Protein AF-A0A354FHQ0-F1 (afdb_monomer_lite)

Structure (mmCIF, N/CA/C/O backbone):
data_AF-A0A354FHQ0-F1
#
_entry.id   AF-A0A354FHQ0-F1
#
loop_
_atom_site.group_PDB
_atom_site.id
_atom_site.type_symbol
_atom_site.label_atom_id
_atom_site.label_alt_id
_atom_site.label_comp_id
_atom_site.label_asym_id
_atom_site.label_entity_id
_atom_site.label_seq_id
_atom_site.pdbx_PDB_ins_code
_atom_site.Cartn_x
_atom_site.Cartn_y
_atom_site.Cartn_z
_atom_site.occupancy
_atom_site.B_iso_or_equiv
_atom_site.auth_seq_id
_atom_site.auth_comp_id
_atom_site.auth_asym_id
_atom_site.auth_atom_id
_atom_site.pdbx_PDB_model_num
ATOM 1 N N . MET A 1 1 ? -18.075 -45.893 -18.646 1.00 43.81 1 MET A N 1
ATOM 2 C CA . MET A 1 1 ? -16.961 -45.355 -19.444 1.00 43.81 1 MET A CA 1
ATOM 3 C C . MET A 1 1 ? -16.822 -43.906 -19.049 1.00 43.81 1 MET A C 1
ATOM 5 O O . MET A 1 1 ? -17.768 -43.153 -19.232 1.00 43.81 1 MET A O 1
ATOM 9 N N . ASP A 1 2 ? -15.713 -43.632 -18.374 1.00 53.94 2 ASP A N 1
ATOM 10 C CA . ASP A 1 2 ? -15.232 -42.356 -17.859 1.00 53.94 2 ASP A CA 1
ATOM 11 C C . ASP A 1 2 ? -15.480 -41.135 -18.739 1.00 53.94 2 ASP A C 1
ATOM 13 O O . ASP A 1 2 ? -15.224 -41.178 -19.939 1.00 53.94 2 ASP A O 1
ATOM 17 N N . THR A 1 3 ? -15.811 -40.030 -18.071 1.00 49.62 3 THR A N 1
ATOM 18 C CA . THR A 1 3 ? -14.855 -38.922 -17.896 1.00 49.62 3 THR A CA 1
ATOM 19 C C . THR A 1 3 ? -15.096 -38.261 -16.528 1.00 49.62 3 THR A C 1
ATOM 21 O O . THR A 1 3 ? -16.051 -37.506 -16.369 1.00 49.62 3 THR A O 1
ATOM 24 N N . THR A 1 4 ? -14.275 -38.605 -15.524 1.00 52.44 4 THR A N 1
ATOM 25 C CA . THR A 1 4 ? -13.364 -37.687 -14.791 1.00 52.44 4 THR A CA 1
ATOM 26 C C . THR A 1 4 ? -13.399 -36.243 -15.295 1.00 52.44 4 THR A C 1
ATOM 28 O O . THR A 1 4 ? -13.369 -36.033 -16.503 1.00 52.44 4 THR A O 1
ATOM 31 N N . SER A 1 5 ? -13.329 -35.173 -14.520 1.00 55.72 5 SER A N 1
ATOM 32 C CA . SER A 1 5 ? -13.285 -34.838 -13.094 1.00 55.72 5 SER A CA 1
ATOM 33 C C . SER A 1 5 ? -13.238 -33.294 -13.094 1.00 55.72 5 SER A C 1
ATOM 35 O O . SER A 1 5 ? -13.170 -32.676 -14.156 1.00 55.72 5 SER A O 1
ATOM 37 N N . ASP A 1 6 ? -13.225 -32.688 -11.911 1.00 53.03 6 ASP A N 1
ATOM 38 C CA . ASP A 1 6 ? -12.771 -31.311 -11.669 1.00 53.03 6 ASP A CA 1
ATOM 39 C C . ASP A 1 6 ? -13.743 -30.187 -12.047 1.00 53.03 6 ASP A C 1
ATOM 41 O O . ASP A 1 6 ? -13.516 -29.417 -12.970 1.00 53.03 6 ASP A O 1
ATOM 45 N N . ASN A 1 7 ? -14.813 -30.037 -11.259 1.00 47.88 7 ASN A N 1
ATOM 46 C CA . ASN A 1 7 ? -15.520 -28.751 -11.131 1.00 47.88 7 ASN A CA 1
ATOM 47 C C . ASN A 1 7 ? -16.152 -28.552 -9.737 1.00 47.88 7 ASN A C 1
ATOM 49 O O . ASN A 1 7 ? -17.213 -27.953 -9.598 1.00 47.88 7 ASN A O 1
ATOM 53 N N . ILE A 1 8 ? -15.506 -29.073 -8.688 1.00 51.78 8 ILE A N 1
ATOM 54 C CA . ILE A 1 8 ? -15.962 -28.950 -7.286 1.00 51.78 8 ILE A CA 1
ATOM 55 C C . ILE A 1 8 ? -14.906 -28.345 -6.344 1.00 51.78 8 ILE A C 1
ATOM 57 O O . ILE A 1 8 ? -15.121 -28.315 -5.142 1.00 51.78 8 ILE A O 1
ATOM 61 N N . GLY A 1 9 ? -13.786 -27.841 -6.878 1.00 47.38 9 GLY A N 1
ATOM 62 C CA . GLY A 1 9 ? -12.764 -27.120 -6.100 1.00 47.38 9 GLY A CA 1
ATOM 63 C C . GLY A 1 9 ? -12.839 -25.590 -6.198 1.00 47.38 9 GLY A C 1
ATOM 64 O O . GLY A 1 9 ? -12.188 -24.910 -5.425 1.00 47.38 9 GLY A O 1
ATOM 65 N N . PHE A 1 10 ? -13.624 -25.044 -7.134 1.00 51.19 10 PHE A N 1
ATOM 66 C CA . PHE A 1 10 ? -13.718 -23.593 -7.373 1.00 51.19 10 PHE A CA 1
ATOM 67 C C . PHE A 1 10 ? -14.879 -22.906 -6.634 1.00 51.19 10 PHE A C 1
ATOM 69 O O . PHE A 1 10 ? -14.915 -21.684 -6.576 1.00 51.19 10 PHE A O 1
ATOM 76 N N . LEU A 1 11 ? -15.849 -23.668 -6.111 1.00 48.03 11 LEU A N 1
ATOM 77 C CA . LEU A 1 11 ? -17.029 -23.118 -5.426 1.00 48.03 11 LEU A CA 1
ATOM 78 C C . LEU A 1 11 ? -16.802 -22.905 -3.921 1.00 48.03 11 LEU A C 1
ATOM 80 O O . LEU A 1 11 ? -17.438 -22.031 -3.351 1.00 48.03 11 LEU A O 1
ATOM 84 N N . SER A 1 12 ? -15.887 -23.653 -3.295 1.00 57.25 12 SER A N 1
ATOM 85 C CA . SER A 1 12 ? -15.562 -23.504 -1.868 1.00 57.25 12 SER A CA 1
ATOM 86 C C . SER A 1 12 ? -14.778 -22.224 -1.561 1.00 57.25 12 SER A C 1
ATOM 88 O O . SER A 1 12 ? -15.019 -21.605 -0.534 1.00 57.25 12 SER A O 1
ATOM 90 N N . ASP A 1 13 ? -13.896 -21.796 -2.470 1.00 57.59 13 ASP A N 1
ATOM 91 C CA . ASP A 1 13 ? -13.059 -20.593 -2.297 1.00 57.59 13 ASP A CA 1
ATOM 92 C C . ASP A 1 13 ? -13.886 -19.295 -2.227 1.00 57.59 13 ASP A C 1
ATOM 94 O O . ASP A 1 13 ? -13.478 -18.328 -1.594 1.00 57.59 13 ASP A O 1
ATOM 98 N N . LEU A 1 14 ? -15.063 -19.263 -2.865 1.00 57.19 14 LEU A N 1
ATOM 99 C CA . LEU A 1 14 ? -15.907 -18.063 -2.923 1.00 57.19 14 LEU A CA 1
ATOM 100 C C . LEU A 1 14 ? -16.766 -17.869 -1.665 1.00 57.19 14 LEU A C 1
ATOM 102 O O . LEU A 1 14 ? -17.085 -16.736 -1.317 1.00 57.19 14 LEU A O 1
ATOM 106 N N . GLU A 1 15 ? -17.151 -18.955 -0.988 1.00 60.72 15 GLU A N 1
ATOM 107 C CA . GLU A 1 15 ? -17.924 -18.874 0.260 1.00 60.72 15 GLU A CA 1
ATOM 108 C C . GLU A 1 15 ? -17.040 -18.412 1.434 1.00 60.72 15 GLU A C 1
ATOM 110 O O . GLU A 1 15 ? -17.496 -17.636 2.274 1.00 60.72 15 GLU A O 1
ATOM 115 N N . GLU A 1 16 ? -15.761 -18.810 1.459 1.00 63.41 16 GLU A N 1
ATOM 116 C CA . GLU A 1 16 ? -14.801 -18.392 2.494 1.00 63.41 16 GLU A CA 1
ATOM 117 C C . GLU A 1 16 ? -14.421 -16.899 2.393 1.00 63.41 16 GLU A C 1
ATOM 119 O O . GLU A 1 16 ? -14.271 -16.230 3.420 1.00 63.41 16 GLU A O 1
ATOM 124 N N . GLU A 1 17 ? -14.308 -16.344 1.178 1.00 65.62 17 GLU A N 1
ATOM 125 C CA . GLU A 1 17 ? -14.022 -14.914 0.971 1.00 65.62 17 GLU A CA 1
ATOM 126 C C . GLU A 1 17 ? -15.150 -14.008 1.499 1.00 65.62 17 GLU A C 1
ATOM 128 O O . GLU A 1 17 ? -14.877 -13.013 2.180 1.00 65.62 17 GLU A O 1
ATOM 133 N N . GLU A 1 18 ? -16.418 -14.350 1.232 1.00 67.25 18 GLU A N 1
ATOM 134 C CA . GLU A 1 18 ? -17.559 -13.546 1.698 1.00 67.25 18 GLU A CA 1
ATOM 135 C C . GLU A 1 18 ? -17.688 -13.545 3.231 1.00 67.25 18 GLU A C 1
ATOM 137 O O . GLU A 1 18 ? -18.012 -12.510 3.822 1.00 67.25 18 GLU A O 1
ATOM 142 N N . GLU A 1 19 ? -17.408 -14.671 3.897 1.00 68.00 19 GLU A N 1
ATOM 143 C CA . GLU A 1 19 ? -17.458 -14.771 5.362 1.00 68.00 19 GLU A CA 1
ATOM 144 C C . GLU A 1 19 ? -16.373 -13.910 6.034 1.00 68.00 19 GLU A C 1
ATOM 146 O O . GLU A 1 19 ? -16.642 -13.208 7.017 1.00 68.00 19 GLU A O 1
ATOM 151 N N . PHE A 1 20 ? -15.166 -13.887 5.464 1.00 72.88 20 PHE A N 1
ATOM 152 C CA . PHE A 1 20 ? -14.045 -13.090 5.964 1.00 72.88 20 PHE A CA 1
ATOM 153 C C . PHE A 1 20 ? -14.282 -11.578 5.827 1.00 72.88 20 PHE A C 1
ATOM 155 O O . PHE A 1 20 ? -14.067 -10.809 6.775 1.00 72.88 20 PHE A O 1
ATOM 162 N N . ASP A 1 21 ? -14.783 -11.141 4.670 1.00 76.06 21 ASP A N 1
ATOM 163 C CA . ASP A 1 21 ? -15.150 -9.744 4.433 1.00 76.06 21 ASP A CA 1
ATOM 164 C C . ASP A 1 21 ? -16.249 -9.286 5.401 1.00 76.06 21 ASP A C 1
ATOM 166 O O . ASP A 1 21 ? -16.220 -8.154 5.911 1.00 76.06 21 ASP A O 1
ATOM 170 N N . LEU A 1 22 ? -17.197 -10.176 5.711 1.00 72.19 22 LEU A N 1
ATOM 171 C CA . LEU A 1 22 ? -18.260 -9.921 6.670 1.00 72.19 22 LEU A CA 1
ATOM 172 C C . LEU A 1 22 ? -17.705 -9.755 8.093 1.00 72.19 22 LEU A C 1
ATOM 174 O O . LEU A 1 22 ? -18.064 -8.781 8.761 1.00 72.19 22 LEU A O 1
ATOM 178 N N . GLU A 1 23 ? -16.810 -10.633 8.556 1.00 76.69 23 GLU A N 1
ATOM 179 C CA . GLU A 1 23 ? -16.172 -10.529 9.879 1.00 76.69 23 GLU A CA 1
ATOM 180 C C . GLU A 1 23 ? -15.434 -9.193 10.038 1.00 76.69 23 GLU A C 1
ATOM 182 O O . GLU A 1 23 ? -15.624 -8.469 11.020 1.00 76.69 23 GLU A O 1
ATOM 187 N N . LEU A 1 24 ? -14.630 -8.820 9.041 1.00 76.12 24 LEU A N 1
ATOM 188 C CA . LEU A 1 24 ? -13.866 -7.574 9.054 1.00 76.12 24 LEU A CA 1
ATOM 189 C C . LEU A 1 24 ? -14.755 -6.329 9.005 1.00 76.12 24 LEU A C 1
ATOM 191 O O . LEU A 1 24 ? -14.395 -5.304 9.588 1.00 76.12 24 LEU A O 1
ATOM 195 N N . THR A 1 25 ? -15.912 -6.417 8.349 1.00 74.81 25 THR A N 1
ATOM 196 C CA . THR A 1 25 ? -16.897 -5.329 8.277 1.00 74.81 25 THR A CA 1
ATOM 197 C C . THR A 1 25 ? -17.691 -5.176 9.580 1.00 74.81 25 THR A C 1
ATOM 199 O O . THR A 1 25 ? -18.092 -4.063 9.920 1.00 74.81 25 THR A O 1
ATOM 20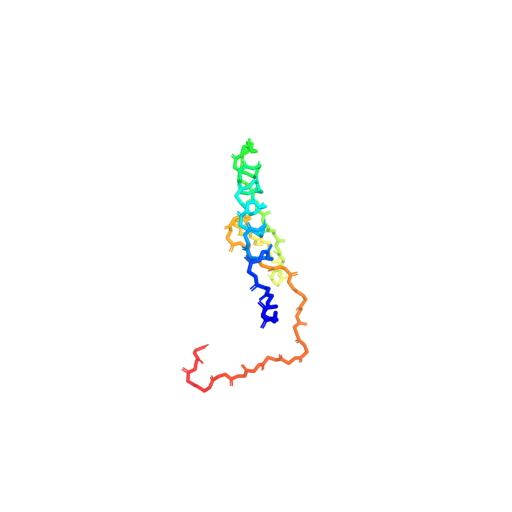2 N N . HIS A 1 26 ? -17.888 -6.256 10.344 1.00 78.31 26 HIS A N 1
ATOM 203 C CA . HIS A 1 26 ? -18.577 -6.219 11.642 1.00 78.31 26 HIS A CA 1
ATOM 204 C C . HIS A 1 26 ? -17.721 -5.654 12.783 1.00 78.31 26 HIS A C 1
ATOM 206 O O . HIS A 1 26 ? -18.254 -5.310 13.840 1.00 78.31 26 HIS A O 1
ATOM 212 N N . ARG A 1 27 ? -16.401 -5.543 12.600 1.00 77.06 27 ARG A N 1
ATOM 213 C CA . ARG A 1 27 ? -15.520 -4.922 13.596 1.00 77.06 27 ARG A CA 1
ATOM 214 C C . ARG A 1 27 ? -15.741 -3.413 13.614 1.00 77.06 27 ARG A C 1
ATOM 216 O O . ARG A 1 27 ? -15.677 -2.747 12.584 1.00 77.06 27 ARG A O 1
ATOM 223 N N . GLU A 1 28 ? -15.940 -2.851 14.803 1.00 78.62 28 GLU A N 1
ATOM 224 C CA . GLU A 1 28 ? -16.022 -1.401 14.955 1.00 78.62 28 GLU A CA 1
ATOM 225 C C . GLU A 1 28 ? -14.659 -0.748 14.655 1.00 78.62 28 GLU A C 1
ATOM 227 O O . GLU A 1 28 ? -13.630 -1.098 15.239 1.00 78.62 28 GLU A O 1
ATOM 232 N N . GLY A 1 29 ? -14.657 0.228 13.743 1.00 84.69 29 GLY A N 1
ATOM 233 C CA . GLY A 1 29 ? -13.482 1.027 13.388 1.00 84.69 29 GLY A CA 1
ATOM 234 C C . GLY A 1 29 ? -12.740 0.573 12.125 1.00 84.69 29 GLY A C 1
ATOM 235 O O . GLY A 1 29 ? -12.869 -0.549 11.642 1.00 84.69 29 GLY A O 1
ATOM 236 N N . THR A 1 30 ? -11.940 1.483 11.563 1.00 87.06 30 THR A N 1
ATOM 237 C CA . THR A 1 30 ? -11.199 1.237 10.318 1.00 87.06 30 THR A CA 1
ATOM 238 C C . THR A 1 30 ? -10.063 0.241 10.541 1.00 87.06 30 THR A C 1
ATOM 240 O O . THR A 1 30 ? -9.095 0.544 11.238 1.00 87.06 30 THR A O 1
ATOM 243 N N . GLN A 1 31 ? -10.140 -0.911 9.878 1.00 90.44 31 GLN A N 1
ATOM 244 C CA . GLN A 1 31 ? -9.065 -1.901 9.851 1.00 90.44 31 GLN A CA 1
ATOM 245 C C . GLN A 1 31 ? -8.019 -1.530 8.790 1.00 90.44 31 GLN A C 1
ATOM 247 O O . GLN A 1 31 ? -8.346 -1.336 7.611 1.00 90.44 31 GLN A O 1
ATOM 252 N N .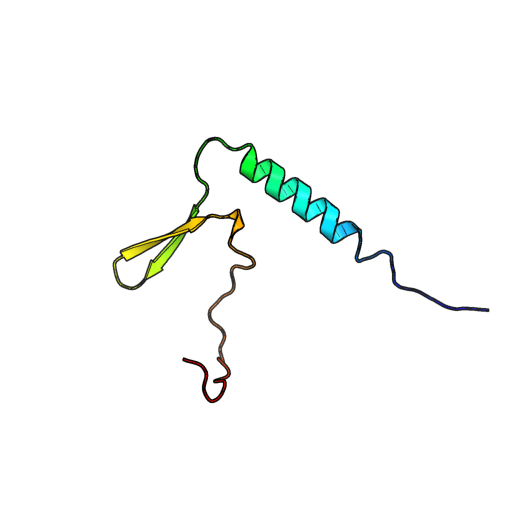 LEU A 1 32 ? -6.755 -1.428 9.210 1.00 93.44 32 LEU A N 1
ATOM 253 C CA . LEU A 1 32 ? -5.639 -1.024 8.358 1.00 93.44 32 LEU A CA 1
ATOM 254 C C . LEU A 1 32 ? -4.482 -2.020 8.450 1.00 93.44 32 LEU A C 1
ATOM 256 O O . LEU A 1 32 ? -4.047 -2.368 9.545 1.00 93.44 32 LEU A O 1
ATOM 260 N N . ILE A 1 33 ? -3.923 -2.391 7.301 1.00 94.69 33 ILE A N 1
ATOM 261 C CA . ILE A 1 33 ? -2.583 -2.978 7.228 1.00 94.69 33 ILE A CA 1
ATOM 262 C C . ILE A 1 33 ? -1.588 -1.828 7.194 1.00 94.69 33 ILE A C 1
ATOM 264 O O . ILE A 1 33 ? -1.705 -0.942 6.348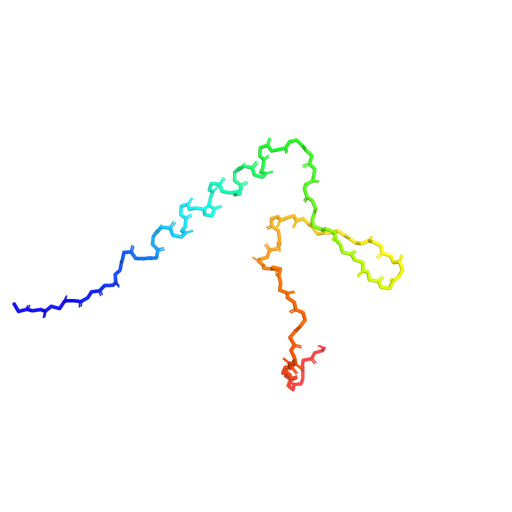 1.00 94.69 33 ILE A O 1
ATOM 268 N N . THR A 1 34 ? -0.611 -1.839 8.102 1.00 96.31 34 THR A N 1
ATOM 269 C CA . THR A 1 34 ? 0.408 -0.788 8.188 1.00 96.31 34 THR A CA 1
ATOM 270 C C . THR A 1 34 ? 1.795 -1.300 7.846 1.00 96.31 34 THR A C 1
ATOM 272 O O . THR A 1 34 ? 2.162 -2.398 8.257 1.00 96.31 34 THR A O 1
ATOM 275 N N . PHE A 1 35 ? 2.588 -0.473 7.171 1.00 96.00 35 PHE A N 1
ATOM 276 C CA . PHE A 1 35 ? 3.980 -0.761 6.825 1.00 96.00 35 PHE A CA 1
ATOM 277 C C . PHE A 1 35 ? 4.834 0.506 6.936 1.00 96.00 35 PHE A C 1
ATOM 279 O O . PHE A 1 35 ? 4.308 1.617 7.048 1.00 96.00 35 PHE A O 1
ATOM 286 N N . ILE A 1 36 ? 6.155 0.329 6.943 1.00 97.88 36 ILE A N 1
ATOM 287 C CA . ILE A 1 36 ? 7.125 1.426 7.004 1.00 97.88 36 ILE A CA 1
ATOM 288 C C . ILE A 1 36 ? 7.733 1.643 5.620 1.00 97.88 36 ILE A C 1
ATOM 290 O O . ILE A 1 36 ? 8.120 0.680 4.958 1.00 97.88 36 ILE A O 1
ATOM 294 N N . LEU A 1 37 ? 7.840 2.904 5.207 1.00 97.1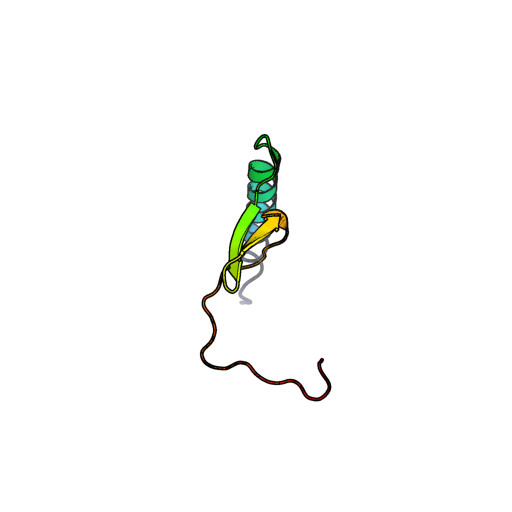9 37 LEU A N 1
ATOM 295 C CA . LEU A 1 37 ? 8.562 3.323 4.010 1.00 97.19 37 LEU A CA 1
ATOM 296 C C . LEU A 1 37 ? 9.506 4.467 4.388 1.00 97.19 37 LEU A C 1
ATOM 298 O O . LEU A 1 37 ? 9.060 5.538 4.797 1.00 97.19 37 LEU A O 1
ATOM 302 N N . GLY A 1 38 ? 10.815 4.228 4.283 1.00 96.69 38 GLY A N 1
ATOM 303 C CA . GLY A 1 38 ? 11.810 5.145 4.840 1.00 96.69 38 GLY A CA 1
ATOM 304 C C . GLY A 1 38 ? 11.657 5.249 6.360 1.00 96.69 38 GLY A C 1
ATOM 305 O O . GLY A 1 38 ? 11.785 4.246 7.059 1.00 96.69 38 GLY A O 1
ATOM 306 N N . GLU A 1 39 ? 11.356 6.448 6.855 1.00 98.06 39 GLU A N 1
ATOM 307 C CA . GLU A 1 39 ? 11.148 6.731 8.286 1.00 98.06 39 GLU A CA 1
ATOM 308 C C . GLU A 1 39 ? 9.662 6.874 8.665 1.00 98.06 39 GLU A C 1
ATOM 310 O O . GLU A 1 39 ? 9.325 7.110 9.825 1.00 98.06 39 GLU A O 1
ATOM 315 N N . GLU A 1 40 ? 8.753 6.719 7.701 1.00 98.44 40 GLU A N 1
ATOM 316 C CA . GLU A 1 40 ? 7.331 7.011 7.872 1.00 98.44 40 GLU A CA 1
ATOM 317 C C . GLU A 1 40 ? 6.462 5.747 7.903 1.00 98.44 40 GLU A C 1
ATOM 319 O O . GLU A 1 40 ? 6.776 4.724 7.288 1.00 98.44 40 GLU A O 1
ATOM 324 N N . LYS A 1 41 ? 5.328 5.832 8.613 1.00 98.12 41 LYS A N 1
ATOM 325 C CA . LYS A 1 41 ? 4.327 4.763 8.720 1.00 98.12 41 LYS A CA 1
ATOM 326 C C . LYS A 1 41 ? 3.119 5.060 7.838 1.00 98.12 41 LYS A C 1
ATOM 328 O O . LYS A 1 41 ? 2.469 6.089 7.995 1.00 98.12 41 LYS A O 1
ATOM 333 N N . TYR A 1 42 ? 2.775 4.094 6.997 1.00 97.62 42 TYR A N 1
ATOM 334 C CA . TYR A 1 42 ? 1.640 4.143 6.081 1.00 97.62 42 TYR A CA 1
ATOM 335 C C . TYR A 1 42 ? 0.601 3.078 6.433 1.00 97.62 42 TYR A C 1
ATOM 337 O O . TYR A 1 42 ? 0.898 2.133 7.167 1.00 97.62 42 TYR A O 1
ATOM 345 N N . GLY A 1 43 ? -0.620 3.233 5.912 1.00 96.00 43 GLY A N 1
ATOM 346 C CA . GLY A 1 43 ? -1.727 2.306 6.134 1.00 96.00 43 GLY A CA 1
ATOM 347 C C . GLY A 1 43 ? -2.629 2.147 4.909 1.00 96.00 43 GLY A C 1
ATOM 348 O O . GLY A 1 43 ? -2.939 3.124 4.231 1.00 96.00 43 GLY A O 1
ATOM 349 N N . LEU A 1 44 ? -3.076 0.918 4.649 1.00 95.44 44 LEU A N 1
ATOM 350 C CA . LEU A 1 44 ? -4.042 0.560 3.606 1.00 95.44 44 LEU A CA 1
ATOM 351 C C . LEU A 1 44 ? -5.265 -0.101 4.242 1.00 95.44 44 LEU A C 1
ATOM 353 O O . LEU A 1 44 ? -5.119 -0.847 5.206 1.00 95.44 44 LEU A O 1
ATOM 357 N N . LYS A 1 45 ? -6.465 0.133 3.694 1.00 92.62 45 LYS A N 1
ATOM 358 C CA . LYS A 1 45 ? -7.678 -0.584 4.126 1.00 92.62 45 LYS A CA 1
ATOM 359 C C . LYS A 1 45 ? -7.472 -2.083 3.941 1.00 92.62 45 LYS A C 1
ATOM 361 O O . LYS A 1 45 ? -7.082 -2.497 2.853 1.00 92.62 45 LYS A O 1
ATOM 366 N N . ILE A 1 46 ? -7.777 -2.869 4.972 1.00 90.00 46 ILE A N 1
ATOM 367 C CA . ILE A 1 46 ? -7.537 -4.318 4.952 1.00 90.00 46 ILE A CA 1
ATOM 368 C C . ILE A 1 46 ? -8.226 -5.003 3.758 1.00 90.00 46 ILE A C 1
ATOM 370 O O . ILE A 1 46 ? -7.574 -5.727 3.021 1.00 90.00 46 ILE A O 1
ATOM 374 N N . LEU A 1 47 ? -9.471 -4.614 3.456 1.00 89.94 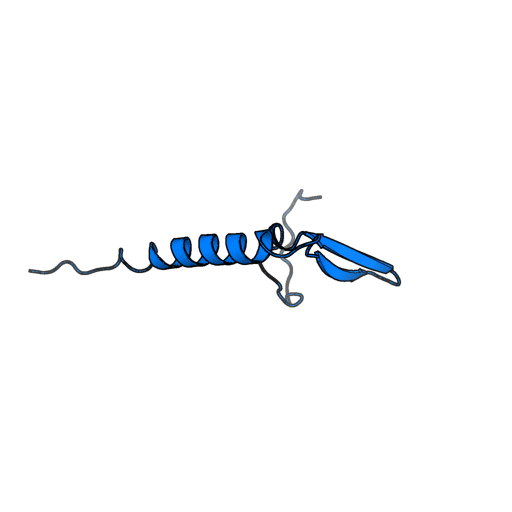47 LEU A N 1
ATOM 375 C CA . LEU A 1 47 ? -10.280 -5.125 2.334 1.00 89.94 47 LEU A CA 1
ATOM 376 C C . LEU A 1 47 ? -9.773 -4.701 0.938 1.00 89.94 47 LEU A C 1
ATOM 378 O O . LEU A 1 47 ? -10.424 -4.934 -0.075 1.00 89.94 47 LEU A O 1
ATOM 382 N N . LYS A 1 48 ? -8.661 -3.962 0.857 1.00 90.56 48 LYS A N 1
ATOM 383 C CA . LYS A 1 48 ? -8.017 -3.577 -0.411 1.00 90.56 48 LYS A CA 1
ATOM 384 C C . LYS A 1 48 ? -6.711 -4.325 -0.661 1.00 90.56 48 LYS A C 1
ATOM 386 O O . LYS A 1 48 ? -6.102 -4.110 -1.706 1.00 90.56 48 LYS A O 1
ATOM 391 N N . VAL A 1 49 ? -6.271 -5.165 0.273 1.00 91.19 49 VAL A N 1
ATOM 392 C CA . VAL A 1 49 ? -5.041 -5.946 0.146 1.00 91.19 49 VAL A CA 1
ATOM 393 C C . VAL A 1 49 ? -5.400 -7.357 -0.292 1.00 91.19 49 VAL A C 1
ATOM 395 O O . VAL A 1 49 ? -6.189 -8.015 0.368 1.00 91.19 49 VAL A O 1
ATOM 398 N N . ARG A 1 50 ? -4.811 -7.811 -1.403 1.00 90.50 50 ARG A N 1
ATOM 399 C CA . ARG A 1 50 ? -5.016 -9.173 -1.913 1.00 90.50 50 ARG A CA 1
ATOM 400 C C . ARG A 1 50 ? -4.095 -10.179 -1.226 1.00 90.50 50 ARG A C 1
ATOM 402 O O . ARG A 1 50 ? -4.539 -11.205 -0.745 1.00 90.50 50 ARG A O 1
ATOM 409 N N . GLU A 1 51 ? -2.802 -9.867 -1.175 1.00 91.44 51 GLU A N 1
ATOM 410 C CA . GLU A 1 51 ? -1.766 -10.753 -0.642 1.00 91.44 51 GLU A CA 1
ATOM 411 C C . GLU A 1 51 ? -0.679 -9.928 0.057 1.00 91.44 51 GLU A C 1
ATOM 413 O O . GLU A 1 51 ? -0.361 -8.812 -0.366 1.00 91.44 51 GLU A O 1
ATOM 418 N N . LEU A 1 52 ? -0.075 -10.498 1.102 1.00 91.75 52 LEU A N 1
ATOM 419 C CA . LEU A 1 52 ? 1.120 -9.964 1.750 1.00 91.75 52 LEU A CA 1
ATOM 420 C C . LEU A 1 52 ? 2.297 -10.902 1.470 1.00 91.75 52 LEU A C 1
ATOM 422 O O . LEU A 1 52 ? 2.483 -11.908 2.150 1.00 91.75 52 LEU A O 1
ATOM 426 N N . ILE A 1 53 ? 3.080 -10.568 0.447 1.00 93.81 53 ILE A N 1
ATOM 427 C CA . ILE A 1 53 ? 4.252 -11.346 0.032 1.00 93.81 53 ILE A CA 1
ATOM 428 C C . ILE A 1 53 ? 5.553 -10.658 0.446 1.00 93.81 53 ILE A C 1
ATOM 430 O O . ILE A 1 53 ? 5.615 -9.438 0.611 1.00 93.81 53 ILE A O 1
ATOM 434 N N . SER A 1 54 ? 6.616 -11.450 0.582 1.00 92.94 54 SER A N 1
ATOM 435 C CA . SER A 1 54 ? 7.973 -10.907 0.697 1.00 92.94 54 SER A CA 1
ATOM 436 C C . SER A 1 54 ? 8.439 -10.323 -0.637 1.00 92.94 54 SER A C 1
ATOM 438 O O . SER A 1 54 ? 7.928 -10.685 -1.698 1.00 92.94 54 SER A O 1
ATOM 440 N N . TYR A 1 55 ? 9.433 -9.435 -0.586 1.00 93.06 55 TYR A N 1
ATOM 441 C CA . TYR A 1 55 ? 10.031 -8.881 -1.798 1.00 93.06 55 TYR A CA 1
ATOM 442 C C . TYR A 1 55 ? 10.624 -10.011 -2.665 1.00 93.06 55 TYR A C 1
ATOM 444 O O . TYR A 1 55 ? 11.409 -10.809 -2.146 1.00 93.06 55 TYR A O 1
ATOM 452 N N . PRO A 1 56 ? 10.260 -10.110 -3.956 1.00 93.44 56 PRO A N 1
ATOM 453 C CA . PRO A 1 56 ? 10.732 -11.187 -4.819 1.00 93.44 56 PRO A CA 1
ATOM 454 C C . PRO A 1 56 ? 12.207 -10.995 -5.198 1.00 93.44 56 PRO A C 1
ATOM 456 O O . PRO A 1 56 ? 12.679 -9.870 -5.346 1.00 93.44 56 PRO A O 1
ATOM 459 N N . GLU A 1 57 ? 12.930 -12.093 -5.432 1.00 95.88 57 GLU A N 1
ATOM 460 C CA . GLU A 1 57 ? 14.337 -12.036 -5.868 1.00 95.88 57 GLU A CA 1
ATOM 461 C C . GLU A 1 57 ? 14.506 -11.357 -7.235 1.00 95.88 57 GLU A C 1
ATOM 463 O O . GLU A 1 57 ? 15.511 -10.693 -7.491 1.00 95.88 57 GLU A O 1
ATOM 468 N N . VAL A 1 58 ? 13.511 -11.504 -8.116 1.00 94.88 58 VAL A N 1
ATOM 469 C CA . VAL A 1 58 ? 13.516 -10.937 -9.465 1.00 94.88 58 VAL A CA 1
ATOM 470 C C . VAL A 1 58 ? 12.210 -10.196 -9.718 1.00 94.88 58 VAL A C 1
ATOM 472 O O . VAL A 1 58 ? 11.123 -10.757 -9.594 1.00 94.88 58 VAL A O 1
ATOM 475 N N . VAL A 1 59 ? 12.326 -8.939 -10.147 1.00 93.44 59 VAL A N 1
ATOM 476 C CA . VAL A 1 59 ? 11.212 -8.143 -10.673 1.00 93.44 59 VAL A CA 1
ATOM 477 C C . VAL A 1 59 ? 11.392 -8.017 -12.184 1.00 93.44 59 VAL A C 1
ATOM 479 O O . VAL A 1 59 ? 12.388 -7.470 -12.658 1.00 93.44 59 VAL A O 1
ATOM 482 N N . THR A 1 60 ? 10.437 -8.535 -12.957 1.00 95.06 60 THR A N 1
ATOM 483 C CA . THR A 1 60 ? 10.495 -8.477 -14.426 1.00 95.06 60 THR A CA 1
ATOM 484 C C . THR A 1 60 ? 10.099 -7.086 -14.910 1.00 95.06 60 THR A C 1
ATOM 486 O O . THR A 1 60 ? 8.966 -6.652 -14.713 1.00 95.06 60 THR A O 1
ATOM 489 N N . ARG A 1 61 ? 11.022 -6.382 -15.575 1.00 94.00 61 ARG A N 1
ATOM 490 C CA . ARG A 1 61 ? 10.747 -5.060 -16.149 1.00 94.00 61 ARG A CA 1
ATOM 491 C C . ARG A 1 61 ? 9.957 -5.191 -17.448 1.00 94.00 61 ARG A C 1
ATOM 493 O O . ARG A 1 61 ? 10.436 -5.794 -18.407 1.00 94.00 61 ARG A O 1
ATOM 500 N N . ILE A 1 62 ? 8.789 -4.560 -17.500 1.00 96.62 62 ILE A N 1
ATOM 501 C CA . ILE A 1 62 ? 7.966 -4.496 -18.709 1.00 96.62 62 ILE A CA 1
ATOM 502 C C . ILE A 1 62 ? 8.357 -3.253 -19.532 1.00 96.62 62 ILE A C 1
ATOM 504 O O . ILE A 1 62 ? 8.344 -2.142 -18.993 1.00 96.62 62 ILE A O 1
ATOM 508 N N . PRO A 1 63 ? 8.730 -3.393 -20.821 1.00 95.62 63 PRO A N 1
ATOM 509 C CA . PRO A 1 63 ? 9.068 -2.252 -21.671 1.00 95.62 63 PRO A CA 1
ATOM 510 C C . PRO A 1 63 ? 7.911 -1.251 -21.785 1.00 95.62 63 PRO A C 1
ATOM 512 O O . PRO A 1 63 ? 6.776 -1.638 -22.043 1.00 95.62 63 PRO A O 1
ATOM 515 N N . GLY A 1 64 ? 8.206 0.042 -21.620 1.00 93.94 64 GLY A N 1
ATOM 516 C CA . GLY A 1 64 ? 7.211 1.115 -21.736 1.00 93.94 64 GLY A CA 1
ATOM 517 C C . GLY A 1 64 ? 6.251 1.254 -20.548 1.00 93.94 64 GLY A C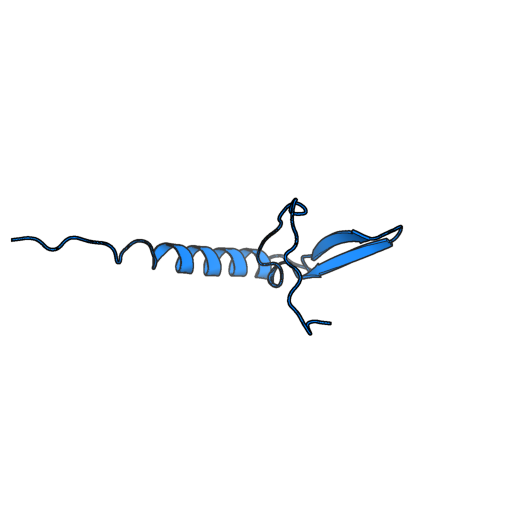 1
ATOM 518 O O . GLY A 1 64 ? 5.354 2.090 -20.616 1.00 93.94 64 GLY A O 1
ATOM 519 N N . MET A 1 65 ? 6.428 0.477 -19.473 1.00 92.19 65 MET A N 1
ATOM 520 C CA . MET A 1 65 ? 5.679 0.661 -18.229 1.00 92.19 65 MET A CA 1
ATOM 521 C C . MET A 1 65 ? 6.344 1.768 -17.383 1.00 92.19 65 MET A C 1
ATOM 523 O O . MET A 1 65 ? 7.577 1.744 -17.264 1.00 92.19 65 MET A O 1
ATOM 527 N N . PRO A 1 66 ? 5.571 2.754 -16.877 1.00 83.25 66 PRO A N 1
ATOM 528 C CA . PRO A 1 66 ? 6.086 3.796 -15.989 1.00 83.25 66 PRO A CA 1
ATOM 529 C C . PRO A 1 66 ? 6.630 3.231 -14.672 1.00 83.25 66 PRO A C 1
ATOM 531 O O . PRO A 1 66 ? 6.203 2.123 -14.273 1.00 83.25 66 PRO A O 1
#

Radius of gyration: 19.14 Å; chains: 1; bounding box: 33×52×37 Å

pLDDT: mean 80.13, std 17.43, range [43.81, 98.44]

Sequence (66 aa):
MDTTSDNIGFLSDLEEEEEFDLELTHREGTQLITFILGEEKYGLKILKVRELISYPEVVTRIPGMP

Secondary structure (DSSP, 8-state):
------SSSSSHHHHHHHHHHHHHHHSSS--EEEEEETTEEEEEEGGG-----PPPS--PPPTT--

Foldseek 3Di:
DDDDDDDPPPPVVVVVVVVVVVVQVPDPDFDWDWDDDDHDIDTDGPVVDDDDDDDDPDDDDDPPDD